Protein AF-A0A852K4F6-F1 (afdb_monomer)

pLDDT: mean 72.9, std 25.0, range [30.86, 96.62]

Foldseek 3Di:
DDFDDPDPDDDDDDPDDDDDDPDDDDDPPPDAPDWDDWDWDQDPQQKIKIKTWGHRPDPDPDDDIDIHIDMDNHND

Nearest PDB structures (foldseek):
  2w20-assembly1_A  TM=8.852E-01  e=7.644E-02  Streptococcus pneumoniae R6
  6qzh-assembly1_A  TM=8.899E-01  e=1.108E-01  Homo sapiens
  1eut-assembly1_A  TM=8.267E-01  e=1.708E-01  Micromonospora viridifaciens
  1eus-assembly1_A  TM=8.194E-01  e=1.817E-01  Micromonospora viridifaciens
  1w8o-assembly1_A  TM=8.210E-01  e=2.328E-01  Micromonospora viridifaciens

Secondary structure (DSSP, 8-state):
-----------PPPTT-PPP-SSS----SS--SEEEEEEEE--TTS-EEEEEEEESS-SSSSS-EEEEEEEESS--

Solvent-accessible surface area (backbone atoms only — not comparable to full-atom values): 5261 Å² total; per-residue (Å²): 137,84,82,77,78,80,79,86,82,87,82,86,81,77,91,85,78,80,87,85,72,94,71,92,75,90,74,72,90,83,55,64,64,37,75,45,76,78,45,79,47,70,55,93,84,53,28,31,40,44,33,28,40,30,19,46,82,44,88,58,103,65,78,66,68,45,76,48,66,50,76,34,78,78,66,113

Organism: Spizella passerina (NCBI:txid40210)

Structure (mmCIF, N/CA/C/O backbone):
data_AF-A0A852K4F6-F1
#
_entry.id   AF-A0A852K4F6-F1
#
loop_
_atom_site.group_PDB
_atom_site.id
_atom_site.type_symbol
_atom_site.label_atom_id
_atom_site.label_alt_id
_atom_site.label_comp_id
_atom_site.label_asym_id
_atom_site.label_entity_id
_atom_site.label_seq_id
_atom_site.pdbx_PDB_ins_code
_atom_site.Cartn_x
_atom_site.Cartn_y
_atom_site.Cartn_z
_atom_site.occupancy
_atom_site.B_iso_or_equiv
_atom_site.auth_seq_id
_atom_site.auth_comp_id
_atom_site.auth_asym_id
_atom_site.auth_atom_id
_atom_site.pdbx_PDB_model_num
ATOM 1 N N . VAL A 1 1 ? -11.411 -9.988 8.483 1.00 36.19 1 VAL A N 1
ATOM 2 C CA . VAL A 1 1 ? -10.963 -8.681 7.945 1.00 36.19 1 VAL A CA 1
ATOM 3 C C . VAL A 1 1 ? -10.594 -8.894 6.487 1.00 36.19 1 VAL A C 1
ATOM 5 O O . VAL A 1 1 ? -9.760 -9.743 6.219 1.00 36.19 1 VAL A O 1
ATOM 8 N N . ARG A 1 2 ? -11.306 -8.261 5.546 1.00 30.86 2 ARG A N 1
ATOM 9 C CA . ARG A 1 2 ? -11.042 -8.397 4.104 1.00 30.86 2 ARG A CA 1
ATOM 10 C C . ARG A 1 2 ? -10.128 -7.252 3.682 1.00 30.86 2 ARG A C 1
ATOM 12 O O . ARG A 1 2 ? -10.518 -6.095 3.799 1.00 30.86 2 ARG A O 1
ATOM 19 N N . GLU A 1 3 ? -8.921 -7.573 3.241 1.00 39.34 3 GLU A N 1
ATOM 20 C CA . GLU A 1 3 ? -8.016 -6.613 2.616 1.00 39.34 3 GLU A CA 1
ATOM 21 C C . GLU A 1 3 ? -8.561 -6.291 1.219 1.00 39.34 3 GLU A C 1
ATOM 23 O O . GLU A 1 3 ? -8.694 -7.181 0.381 1.00 39.34 3 GLU A O 1
ATOM 28 N N . GLN A 1 4 ? -8.941 -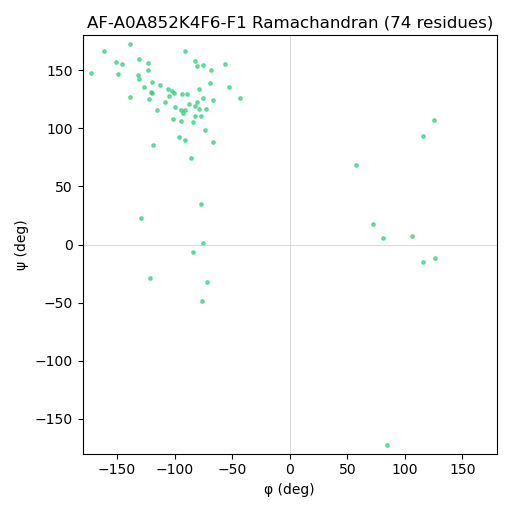5.039 0.963 1.00 37.78 4 GLN A N 1
ATOM 29 C CA . GLN A 1 4 ? -9.229 -4.580 -0.395 1.00 37.78 4 GLN A CA 1
ATOM 30 C C . GLN A 1 4 ? -7.941 -4.021 -0.991 1.00 37.78 4 GLN A C 1
ATOM 32 O O . GLN A 1 4 ? -7.636 -2.839 -0.866 1.00 37.78 4 GLN A O 1
ATOM 37 N N . VAL A 1 5 ? -7.176 -4.895 -1.638 1.00 43.03 5 VAL A N 1
ATOM 38 C CA . VAL A 1 5 ? -6.140 -4.479 -2.583 1.00 43.03 5 VAL A CA 1
ATOM 39 C C . VAL A 1 5 ? -6.839 -4.263 -3.922 1.00 43.03 5 VAL A C 1
ATOM 41 O O . VAL A 1 5 ? -7.234 -5.224 -4.581 1.00 43.03 5 VAL A O 1
ATOM 44 N N . LEU A 1 6 ? -7.038 -3.006 -4.321 1.00 38.47 6 LEU A N 1
ATOM 45 C CA . LEU A 1 6 ? -7.527 -2.690 -5.661 1.00 38.47 6 LEU A CA 1
ATOM 46 C C . LEU A 1 6 ? -6.386 -2.925 -6.661 1.00 38.47 6 LEU A C 1
ATOM 48 O O . LEU A 1 6 ? -5.488 -2.099 -6.810 1.00 38.47 6 LEU A O 1
ATOM 52 N N . TRP A 1 7 ? -6.399 -4.082 -7.321 1.00 37.38 7 TRP A N 1
ATOM 53 C CA . TRP A 1 7 ? -5.487 -4.390 -8.422 1.00 37.38 7 TRP A CA 1
ATOM 54 C C . TRP A 1 7 ? -5.996 -3.699 -9.692 1.00 37.38 7 TRP A C 1
ATOM 56 O O . TRP A 1 7 ? -7.075 -4.023 -10.183 1.00 37.38 7 TRP A O 1
ATOM 66 N N . VAL A 1 8 ? -5.222 -2.770 -10.250 1.00 38.31 8 VAL A N 1
ATOM 67 C CA . VAL A 1 8 ? -5.436 -2.278 -11.619 1.00 38.31 8 VAL A CA 1
ATOM 68 C C . VAL A 1 8 ? -4.489 -3.065 -12.529 1.00 38.31 8 VAL A C 1
ATOM 70 O O . VAL A 1 8 ? -3.313 -2.725 -12.654 1.00 38.31 8 VAL A O 1
ATOM 73 N N . SER A 1 9 ? -4.965 -4.178 -13.103 1.00 41.66 9 SER A N 1
ATOM 74 C CA . SER A 1 9 ? -4.197 -5.014 -14.044 1.00 41.66 9 SER A CA 1
ATOM 75 C C . SER A 1 9 ? -4.460 -4.589 -15.477 1.00 41.66 9 SER A C 1
ATOM 77 O O . SER A 1 9 ? -5.536 -4.842 -16.005 1.00 41.66 9 SER A O 1
ATOM 79 N N . GLY A 1 10 ? -3.443 -4.052 -16.148 1.00 38.97 10 GLY A N 1
ATOM 80 C CA . GLY A 1 10 ? -3.335 -4.135 -17.602 1.00 38.97 10 GLY A CA 1
ATOM 81 C C . GLY A 1 10 ? -2.325 -5.220 -17.981 1.00 38.97 10 GLY A C 1
ATOM 82 O O . GLY A 1 10 ? -1.129 -5.016 -17.788 1.00 38.97 10 GLY A O 1
ATOM 83 N N . GLY A 1 11 ? -2.799 -6.360 -18.501 1.00 37.81 11 GLY A N 1
ATOM 84 C CA . GLY A 1 11 ? -1.979 -7.374 -19.185 1.00 37.81 11 GLY A CA 1
ATOM 85 C C . GLY A 1 11 ? -2.081 -8.797 -18.6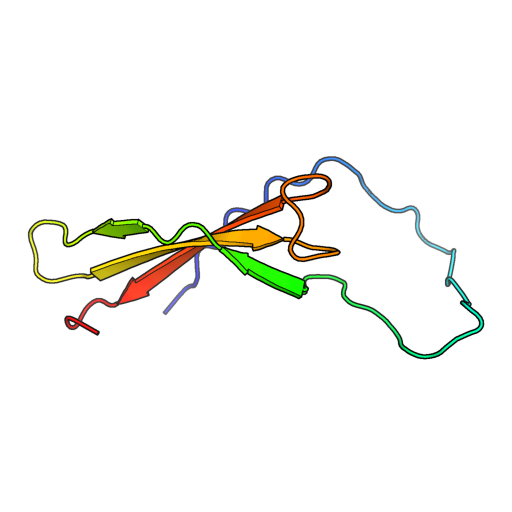19 1.00 37.81 11 GLY A C 1
ATOM 86 O O . GLY A 1 11 ? -1.520 -9.104 -17.569 1.00 37.81 11 GLY A O 1
ATOM 87 N N . SER A 1 12 ? -2.762 -9.687 -19.345 1.00 39.47 12 SER A N 1
ATOM 88 C CA . SER A 1 12 ? -2.803 -11.138 -19.113 1.00 39.47 12 SER A CA 1
ATOM 89 C C . SER A 1 12 ? -1.537 -11.829 -19.644 1.00 39.47 12 SER A C 1
ATOM 91 O O . SER A 1 12 ? -1.148 -11.595 -20.786 1.00 39.47 12 SER A O 1
ATOM 93 N N . GLN A 1 13 ? -0.924 -12.724 -18.862 1.00 44.28 13 GLN A N 1
ATOM 94 C CA . GLN A 1 13 ? 0.172 -13.594 -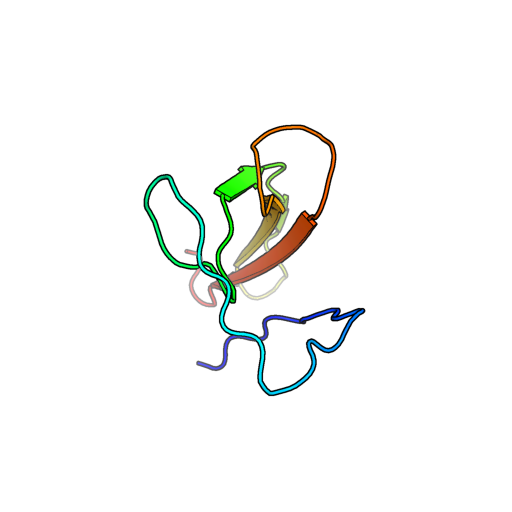19.317 1.00 44.28 13 GLN A CA 1
ATOM 95 C C . GLN A 1 13 ? -0.405 -14.907 -19.891 1.00 44.28 13 GLN A C 1
ATOM 97 O O . GLN A 1 13 ? -1.224 -15.522 -19.203 1.00 44.28 13 GLN A O 1
ATOM 102 N N . PRO A 1 14 ? -0.014 -15.355 -21.102 1.00 38.75 14 PRO A N 1
ATOM 103 C CA . PRO A 1 14 ? -0.562 -16.570 -21.710 1.00 38.75 14 PRO A CA 1
ATOM 104 C C . PRO A 1 14 ? -0.132 -17.849 -20.962 1.00 38.75 14 PRO A C 1
ATOM 106 O O . PRO A 1 14 ? 0.956 -17.885 -20.373 1.00 38.75 14 PRO A O 1
ATOM 109 N N . PRO A 1 15 ? -0.966 -18.906 -20.969 1.00 36.44 15 PRO A N 1
ATOM 110 C CA . PRO A 1 15 ? -0.669 -20.163 -20.289 1.00 36.44 15 PRO A CA 1
ATOM 111 C C . PRO A 1 15 ? 0.382 -20.968 -21.071 1.00 36.44 15 PRO A C 1
ATOM 113 O O . PRO A 1 15 ? 0.200 -21.236 -22.253 1.00 36.44 15 PRO A O 1
ATOM 116 N N . GLY A 1 16 ? 1.480 -21.360 -20.411 1.00 38.03 16 GLY A N 1
ATOM 117 C CA . GLY A 1 16 ? 2.439 -22.344 -20.944 1.00 38.03 16 GLY A CA 1
ATOM 118 C C . GLY A 1 16 ? 3.914 -21.929 -20.993 1.00 38.03 16 GLY A C 1
ATOM 119 O O . GLY A 1 16 ? 4.765 -22.792 -21.165 1.00 38.03 16 GLY A O 1
ATOM 120 N N . VAL A 1 17 ? 4.259 -20.653 -20.788 1.00 43.34 17 VAL A N 1
ATOM 121 C CA . VAL A 1 17 ? 5.671 -20.226 -20.698 1.00 43.34 17 VAL A CA 1
ATOM 122 C C . VAL A 1 17 ? 6.117 -20.188 -19.237 1.00 43.34 17 VAL A C 1
ATOM 124 O O . VAL A 1 17 ? 5.750 -19.284 -18.481 1.00 43.34 17 VAL A O 1
ATOM 127 N N . ALA A 1 18 ? 6.925 -21.170 -18.841 1.00 41.69 18 ALA A N 1
ATOM 128 C CA . ALA A 1 18 ? 7.740 -21.087 -17.634 1.00 41.69 18 ALA A CA 1
ATOM 129 C C . ALA A 1 18 ? 9.002 -20.260 -17.953 1.00 41.69 18 ALA A C 1
ATOM 131 O O . ALA A 1 18 ? 9.725 -20.624 -18.881 1.00 41.69 18 ALA A O 1
ATOM 132 N N . PRO A 1 19 ? 9.297 -19.155 -17.243 1.00 43.09 19 PRO A N 1
ATOM 133 C CA . PRO A 1 19 ? 10.523 -18.417 -17.491 1.00 43.09 19 PRO A CA 1
ATOM 134 C C . PRO A 1 19 ? 11.654 -19.005 -16.640 1.00 43.09 19 PRO A C 1
ATOM 136 O O . PRO A 1 19 ? 11.572 -19.018 -15.412 1.00 43.09 19 PRO A O 1
ATOM 139 N N . ALA A 1 20 ? 12.721 -19.462 -17.290 1.00 38.31 20 ALA A N 1
ATOM 140 C CA . ALA A 1 20 ? 14.005 -19.695 -16.640 1.00 38.31 20 ALA A CA 1
ATOM 141 C C . ALA A 1 20 ? 14.875 -18.437 -16.801 1.00 38.31 20 ALA A C 1
ATOM 143 O O . ALA A 1 20 ? 15.033 -17.938 -17.914 1.00 38.31 20 ALA A O 1
ATOM 144 N N . PHE A 1 21 ? 15.440 -17.933 -15.701 1.00 43.53 21 PHE A N 1
ATOM 145 C CA . PHE A 1 21 ? 16.434 -16.854 -15.703 1.00 43.53 21 PHE A CA 1
ATOM 146 C C . PHE A 1 21 ? 17.733 -17.359 -15.057 1.00 43.53 21 PHE A C 1
ATOM 148 O O . PHE A 1 21 ? 17.670 -17.934 -13.967 1.00 43.53 21 PHE A O 1
ATOM 155 N N . PRO A 1 22 ? 18.906 -17.156 -15.683 1.00 40.25 22 PRO A N 1
ATOM 156 C CA . PRO A 1 22 ? 20.185 -17.444 -15.054 1.00 40.25 22 PRO A CA 1
ATOM 157 C C . PRO A 1 22 ? 20.575 -16.262 -14.150 1.00 40.25 22 PRO A C 1
ATOM 159 O O . PRO A 1 22 ? 20.711 -15.133 -14.614 1.00 40.25 22 PRO A O 1
ATOM 162 N N . GLY A 1 23 ? 20.724 -16.530 -12.850 1.00 46.12 23 GLY A N 1
ATOM 163 C CA . GLY A 1 23 ? 20.973 -15.536 -11.797 1.00 46.12 23 GLY A CA 1
ATOM 164 C C . GLY A 1 23 ? 19.807 -15.500 -10.809 1.00 46.12 23 GLY A C 1
ATOM 165 O O . GLY A 1 23 ? 18.807 -14.839 -11.067 1.00 46.12 23 GLY A O 1
ATOM 166 N N . GLY A 1 24 ? 19.910 -16.272 -9.718 1.00 51.84 24 GLY A N 1
ATOM 167 C CA . GLY A 1 24 ? 18.827 -16.542 -8.758 1.00 51.84 24 GLY A CA 1
ATOM 168 C C . GLY A 1 24 ? 18.013 -15.297 -8.392 1.00 51.84 24 GLY A C 1
ATOM 169 O O . GLY A 1 24 ? 18.550 -14.281 -7.970 1.00 51.84 24 GLY A O 1
ATOM 170 N N . SER A 1 25 ? 16.691 -15.306 -8.534 1.00 45.31 25 SER A N 1
ATOM 171 C CA . SER A 1 25 ? 15.765 -16.047 -7.665 1.00 45.31 25 SER A CA 1
ATOM 172 C C . SER A 1 25 ? 14.329 -15.962 -8.238 1.00 45.31 25 SER A C 1
ATOM 174 O O . SER A 1 25 ? 13.987 -14.942 -8.842 1.00 45.31 25 SER A O 1
ATOM 176 N N . PRO A 1 26 ? 13.454 -16.980 -8.088 1.00 47.78 26 PRO A N 1
ATOM 177 C CA . PRO A 1 26 ? 12.065 -16.895 -8.548 1.00 47.78 26 PRO A CA 1
ATOM 178 C C . PRO A 1 26 ? 11.137 -16.367 -7.424 1.00 47.78 26 PRO A C 1
ATOM 180 O O . PRO A 1 26 ? 11.482 -16.472 -6.249 1.00 47.78 26 PRO A O 1
ATOM 183 N N . PRO A 1 27 ? 9.883 -15.965 -7.707 1.00 55.25 27 PRO A N 1
ATOM 184 C CA . PRO A 1 27 ? 9.448 -14.996 -8.720 1.00 55.25 27 PRO A CA 1
ATOM 185 C C . PRO A 1 27 ? 8.328 -14.096 -8.140 1.00 55.25 27 PRO A C 1
ATOM 187 O O . PRO A 1 27 ? 7.311 -14.608 -7.681 1.00 55.25 27 PRO A O 1
ATOM 190 N N . LEU A 1 28 ? 8.392 -12.762 -8.159 1.00 46.66 28 LEU A N 1
ATOM 191 C CA . LEU A 1 28 ? 7.335 -12.010 -7.454 1.00 46.66 28 LEU A CA 1
ATOM 192 C C . LEU A 1 28 ? 6.084 -11.771 -8.320 1.00 46.66 28 LEU A C 1
ATOM 194 O O . LEU A 1 28 ? 5.792 -10.656 -8.763 1.00 46.66 28 LEU A O 1
ATOM 198 N N . ARG A 1 29 ? 5.281 -12.829 -8.512 1.00 54.38 29 ARG A N 1
ATOM 199 C CA . ARG A 1 29 ? 3.848 -12.689 -8.817 1.00 54.38 29 ARG A CA 1
ATOM 200 C C . ARG A 1 29 ? 3.161 -12.101 -7.578 1.00 54.38 29 ARG A C 1
ATOM 202 O O . ARG A 1 29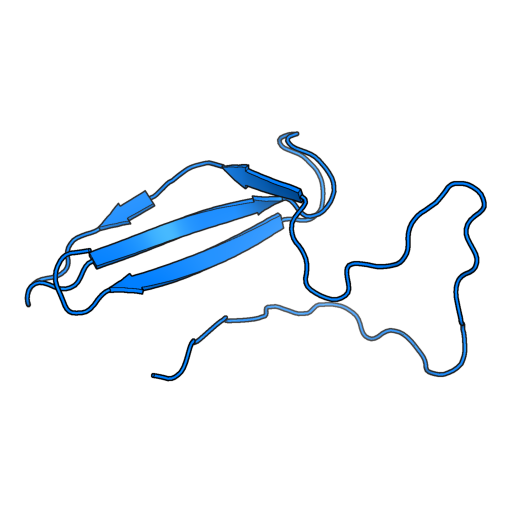 ? 2.713 -12.824 -6.703 1.00 54.38 29 ARG A O 1
ATOM 209 N N . GLY A 1 30 ? 3.141 -10.769 -7.510 1.00 62.97 30 GLY A N 1
ATOM 210 C CA . GLY A 1 30 ? 2.439 -9.975 -6.492 1.00 62.97 30 GLY A CA 1
ATOM 211 C C . GLY A 1 30 ? 3.330 -9.133 -5.572 1.00 62.97 30 GLY A C 1
ATOM 212 O O . GLY A 1 30 ? 2.820 -8.227 -4.925 1.00 62.97 30 GLY A O 1
ATOM 213 N N . GLY A 1 31 ? 4.643 -9.376 -5.527 1.00 78.31 31 GLY A N 1
ATOM 214 C CA . GLY A 1 31 ? 5.548 -8.669 -4.612 1.00 78.31 31 GLY A CA 1
ATOM 215 C C . GLY A 1 31 ? 6.014 -7.292 -5.101 1.00 78.31 31 GLY A C 1
ATOM 216 O O . GLY A 1 31 ? 6.004 -6.986 -6.298 1.00 78.31 31 GLY A O 1
ATOM 217 N N . VAL A 1 32 ? 6.439 -6.469 -4.143 1.00 90.75 32 VAL A N 1
ATOM 218 C CA . VAL A 1 32 ? 6.939 -5.099 -4.318 1.00 90.75 32 VAL A CA 1
ATOM 219 C C . VAL A 1 32 ? 8.382 -5.039 -3.811 1.00 90.75 32 VAL A C 1
ATOM 221 O O . VAL A 1 32 ? 8.687 -5.626 -2.780 1.00 90.75 32 VAL A O 1
ATOM 224 N N . HIS A 1 33 ? 9.262 -4.322 -4.513 1.00 93.56 33 HIS A N 1
ATOM 225 C CA . HIS A 1 33 ? 10.656 -4.129 -4.102 1.00 93.56 33 HIS A CA 1
ATOM 226 C C . HIS A 1 33 ? 10.777 -3.109 -2.957 1.00 93.56 33 HIS A C 1
ATOM 228 O O . HIS A 1 33 ? 11.470 -3.349 -1.974 1.00 93.56 33 HIS A O 1
ATOM 234 N N . THR A 1 34 ? 10.132 -1.941 -3.071 1.00 94.81 34 THR A N 1
ATOM 235 C CA . THR A 1 34 ? 10.176 -0.886 -2.036 1.00 94.81 34 THR A CA 1
ATOM 236 C C . THR A 1 34 ? 8.883 -0.084 -2.012 1.00 94.81 34 THR A C 1
ATOM 238 O O . THR A 1 34 ? 8.306 0.161 -3.067 1.00 94.81 34 THR A O 1
ATOM 241 N N . PHE A 1 35 ? 8.471 0.385 -0.834 1.00 95.50 35 PHE A N 1
ATOM 242 C CA . PHE A 1 35 ? 7.400 1.370 -0.673 1.00 95.50 35 PHE A CA 1
ATOM 243 C C . PHE A 1 35 ? 7.983 2.760 -0.403 1.00 95.50 35 PHE A C 1
ATOM 245 O O . PHE A 1 35 ? 8.880 2.898 0.428 1.00 95.50 35 PHE A O 1
ATOM 252 N N . ARG A 1 36 ? 7.504 3.790 -1.107 1.00 95.31 36 ARG A N 1
ATOM 253 C CA . ARG A 1 36 ? 7.915 5.195 -0.905 1.00 95.31 36 ARG A CA 1
ATOM 254 C C . ARG A 1 36 ? 6.709 6.132 -0.972 1.00 95.31 36 ARG A C 1
ATOM 256 O O . ARG A 1 36 ? 5.614 5.701 -1.313 1.00 95.31 36 ARG A O 1
ATOM 263 N N . VAL A 1 37 ? 6.939 7.408 -0.645 1.00 95.94 37 VAL A N 1
ATOM 264 C CA . VAL A 1 37 ? 5.934 8.487 -0.660 1.00 95.94 37 VAL A CA 1
ATOM 265 C C . VAL A 1 37 ? 4.744 8.150 0.253 1.00 95.94 37 VAL A C 1
ATOM 267 O O . VAL A 1 37 ? 3.655 7.840 -0.229 1.00 95.94 37 VAL A O 1
ATOM 270 N N . PRO A 1 38 ? 4.956 8.119 1.582 1.00 96.38 38 PRO A N 1
ATOM 271 C CA . PRO A 1 38 ? 3.893 7.760 2.506 1.00 96.38 38 PRO A CA 1
ATOM 272 C C . PRO A 1 38 ? 2.814 8.846 2.560 1.00 96.38 38 PRO A C 1
ATOM 274 O O . PRO A 1 38 ? 3.115 10.037 2.634 1.00 96.38 38 PRO A O 1
ATOM 277 N N . LEU A 1 39 ? 1.558 8.406 2.598 1.00 96.62 39 LEU A N 1
ATOM 278 C CA . LEU A 1 39 ? 0.398 9.216 2.948 1.00 96.62 39 LEU A CA 1
ATOM 279 C C . LEU A 1 39 ? -0.306 8.562 4.137 1.00 96.62 39 LEU A C 1
ATOM 281 O O . LEU A 1 39 ? -0.682 7.391 4.073 1.00 96.62 39 LEU A O 1
ATOM 285 N N . LEU A 1 40 ? -0.506 9.327 5.208 1.00 95.81 40 LEU A N 1
ATOM 286 C CA . LEU A 1 40 ? -1.261 8.902 6.382 1.00 95.81 40 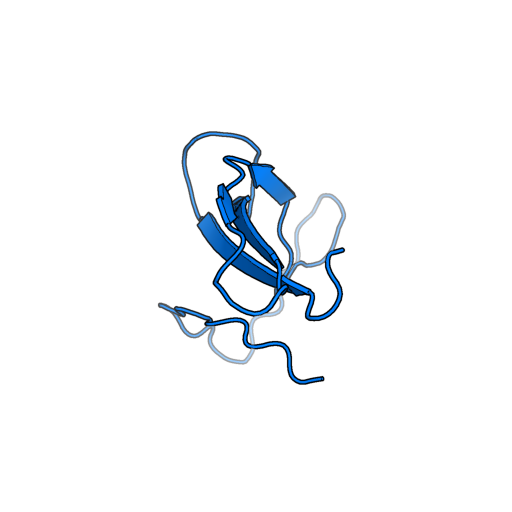LEU A CA 1
ATOM 287 C C . LEU A 1 40 ? -2.456 9.836 6.571 1.00 95.81 40 LEU A C 1
ATOM 289 O O . LEU A 1 40 ? -2.297 11.055 6.574 1.00 95.81 40 LEU A O 1
ATOM 293 N N . ALA A 1 41 ? -3.640 9.260 6.743 1.00 95.06 41 ALA A N 1
ATOM 294 C CA . ALA A 1 41 ? -4.860 9.997 7.038 1.00 95.06 41 ALA A CA 1
ATOM 295 C C . ALA A 1 41 ? -5.604 9.350 8.209 1.00 95.06 41 ALA A C 1
ATOM 297 O O . ALA A 1 41 ? -5.628 8.125 8.346 1.00 95.06 41 ALA A O 1
ATOM 298 N N . ALA A 1 42 ? -6.255 10.181 9.020 1.00 95.06 42 ALA A N 1
ATOM 299 C CA . ALA A 1 42 ? -7.113 9.761 10.122 1.00 95.06 42 ALA A CA 1
ATOM 300 C C . ALA A 1 42 ? -8.544 10.263 9.867 1.00 95.06 42 ALA A C 1
ATOM 302 O O . ALA A 1 42 ? -8.897 11.360 10.305 1.00 95.06 42 ALA A O 1
ATOM 303 N N . PRO A 1 43 ? -9.366 9.517 9.105 1.00 87.06 43 PRO A N 1
ATOM 304 C CA . PRO A 1 43 ? -10.771 9.857 8.926 1.00 87.06 43 PRO A CA 1
ATOM 305 C C . PRO A 1 43 ? -11.503 9.968 10.269 1.00 87.06 43 PRO A C 1
ATOM 307 O O . PRO A 1 43 ? -11.139 9.316 11.253 1.00 87.06 43 PRO A O 1
ATOM 310 N N . ALA A 1 44 ? -12.588 10.744 10.293 1.00 86.56 44 ALA A N 1
ATOM 311 C CA . ALA A 1 44 ? -13.492 10.763 11.437 1.00 86.56 44 ALA A CA 1
ATOM 312 C C . ALA A 1 44 ? -13.936 9.326 11.786 1.00 86.56 44 ALA A C 1
ATOM 314 O O . ALA A 1 44 ? -14.241 8.529 10.898 1.00 86.56 44 ALA A O 1
ATOM 315 N N . GLY A 1 45 ? -13.937 8.981 13.078 1.00 85.25 45 GLY A N 1
ATOM 316 C CA . GLY A 1 45 ? -14.269 7.630 13.555 1.00 85.25 45 GLY A CA 1
ATOM 317 C C . GLY A 1 45 ? -13.083 6.790 14.042 1.00 85.25 45 GLY A C 1
ATOM 318 O O . GLY A 1 45 ? -13.268 5.621 14.360 1.00 85.25 45 GLY A O 1
ATOM 319 N N . GLY A 1 46 ? -11.879 7.364 14.138 1.00 87.19 46 GLY A N 1
ATOM 320 C CA . GLY A 1 46 ? -10.752 6.751 14.859 1.00 87.19 46 GLY A CA 1
ATOM 321 C C . GLY A 1 46 ? -9.980 5.673 14.094 1.00 87.19 46 GLY A C 1
ATOM 322 O O . GLY A 1 46 ? -9.077 5.066 14.661 1.00 87.19 46 GLY A O 1
ATOM 323 N N . ALA A 1 47 ? -10.297 5.460 12.818 1.00 92.56 47 ALA A N 1
ATOM 324 C CA . ALA A 1 47 ? -9.507 4.612 11.935 1.00 92.56 47 ALA A CA 1
ATOM 325 C C . ALA A 1 47 ? -8.276 5.360 11.396 1.00 92.56 47 ALA A C 1
ATOM 327 O O . ALA A 1 47 ? -8.306 6.579 11.228 1.00 92.56 47 ALA A O 1
ATOM 328 N N . LEU A 1 48 ? -7.228 4.615 11.044 1.00 95.25 48 LEU A N 1
ATOM 329 C CA . LEU A 1 48 ? -6.078 5.113 10.291 1.00 95.25 48 LEU A CA 1
ATOM 330 C C . LEU A 1 48 ? -6.035 4.479 8.903 1.00 95.25 48 LEU A C 1
ATOM 332 O O . LEU A 1 48 ? -6.236 3.274 8.754 1.00 95.25 48 LEU A O 1
ATOM 336 N N . LEU A 1 49 ? -5.741 5.289 7.890 1.00 95.50 49 LEU A N 1
ATOM 337 C CA . LEU A 1 49 ? -5.447 4.844 6.532 1.00 95.50 49 LEU A CA 1
ATOM 338 C C . LEU A 1 49 ? -3.994 5.191 6.209 1.00 95.50 49 LEU A C 1
ATOM 340 O O . LEU A 1 49 ? -3.643 6.367 6.137 1.00 95.50 49 LEU A O 1
ATOM 344 N N . ALA A 1 50 ? -3.169 4.169 5.999 1.00 96.06 50 ALA A N 1
ATOM 345 C CA . ALA A 1 50 ? -1.788 4.312 5.559 1.00 96.06 50 ALA A CA 1
ATOM 346 C C . ALA A 1 50 ? -1.669 3.847 4.107 1.00 96.06 50 ALA A C 1
ATOM 348 O O . ALA A 1 50 ? -1.999 2.700 3.802 1.00 96.06 50 ALA A O 1
ATOM 349 N N . CYS A 1 51 ? -1.192 4.719 3.224 1.00 95.31 51 CYS A N 1
ATOM 350 C CA . CYS A 1 51 ? -0.951 4.425 1.817 1.00 95.31 51 CYS A CA 1
ATOM 351 C C . CYS A 1 51 ? 0.506 4.707 1.440 1.00 95.31 51 CYS A C 1
ATOM 353 O O . CYS A 1 51 ? 1.143 5.599 2.001 1.00 95.31 51 CYS A O 1
ATOM 355 N N . ALA A 1 52 ? 1.025 3.964 0.465 1.00 96.56 52 ALA A N 1
ATOM 356 C CA . ALA A 1 52 ? 2.339 4.203 -0.118 1.00 96.56 52 ALA A CA 1
ATOM 357 C C . ALA A 1 52 ? 2.399 3.734 -1.577 1.00 96.56 52 ALA A C 1
ATOM 359 O O . ALA A 1 52 ? 1.661 2.843 -2.011 1.00 96.56 52 ALA A O 1
ATOM 360 N N . GLU A 1 53 ? 3.336 4.303 -2.324 1.00 96.62 53 GLU A N 1
ATOM 361 C CA . GLU A 1 53 ? 3.686 3.863 -3.666 1.00 96.62 53 GLU A CA 1
ATOM 362 C C . GLU A 1 53 ? 4.557 2.599 -3.589 1.00 96.62 53 GLU A C 1
ATOM 364 O O . GLU A 1 53 ? 5.714 2.646 -3.167 1.00 96.62 53 GLU A O 1
ATOM 369 N N . GLY A 1 54 ? 4.019 1.457 -4.010 1.00 93.88 54 GLY A N 1
ATOM 370 C CA . GLY A 1 54 ? 4.749 0.205 -4.150 1.00 93.88 54 GLY A CA 1
ATOM 371 C C . GLY A 1 54 ? 5.511 0.139 -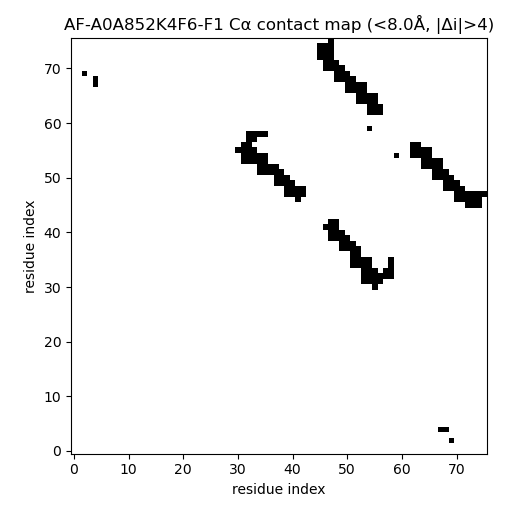5.470 1.00 93.88 54 GLY A C 1
ATOM 372 O O . GLY A 1 54 ? 4.924 -0.001 -6.543 1.00 93.88 54 GLY A O 1
ATOM 373 N N . ARG A 1 55 ? 6.839 0.191 -5.406 1.00 94.12 55 ARG A N 1
ATOM 374 C CA . ARG A 1 55 ? 7.737 0.120 -6.561 1.00 94.12 55 ARG A CA 1
ATOM 375 C C . ARG A 1 55 ? 8.122 -1.322 -6.844 1.00 94.12 55 ARG A C 1
ATOM 377 O O . ARG A 1 55 ? 8.786 -1.959 -6.033 1.00 94.12 55 ARG A O 1
ATOM 384 N N . LYS A 1 56 ? 7.727 -1.854 -8.003 1.00 90.19 56 LYS A N 1
ATOM 385 C CA . LYS A 1 56 ? 7.821 -3.298 -8.274 1.00 90.19 56 LYS A CA 1
ATOM 386 C C . LYS A 1 56 ? 9.248 -3.811 -8.491 1.00 90.19 56 LYS A C 1
ATOM 388 O O . LYS A 1 56 ? 9.524 -4.959 -8.176 1.00 90.19 56 LYS A O 1
ATOM 393 N N . ARG A 1 57 ? 10.132 -2.984 -9.063 1.00 89.62 57 ARG A N 1
ATOM 394 C CA . ARG A 1 57 ? 11.460 -3.426 -9.540 1.00 89.62 57 ARG A CA 1
ATOM 395 C C . ARG A 1 57 ? 12.653 -2.713 -8.909 1.00 89.62 57 ARG A C 1
ATOM 397 O O . ARG A 1 57 ? 13.721 -3.297 -8.854 1.00 89.62 57 ARG A O 1
ATOM 404 N N . SER A 1 58 ? 12.501 -1.460 -8.485 1.00 93.12 58 SER A N 1
ATOM 405 C CA . SER A 1 58 ? 13.584 -0.676 -7.885 1.00 93.12 58 SER A CA 1
ATOM 406 C C . SER A 1 58 ? 13.029 0.502 -7.089 1.00 93.12 58 SER A C 1
ATOM 408 O O . SER A 1 58 ? 11.870 0.888 -7.258 1.00 93.12 58 SER A O 1
ATOM 410 N N . ALA A 1 59 ? 13.875 1.122 -6.268 1.00 93.19 59 ALA A N 1
ATOM 411 C CA . ALA A 1 59 ? 13.536 2.327 -5.516 1.00 93.19 59 ALA A CA 1
ATOM 412 C C . ALA A 1 59 ? 13.502 3.6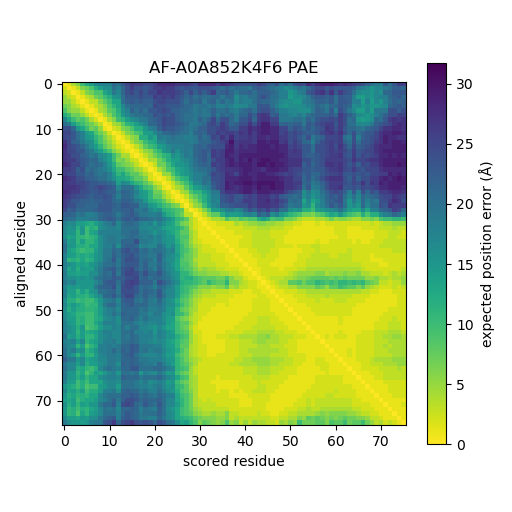14 -6.367 1.00 93.19 59 ALA A C 1
ATOM 414 O O . ALA A 1 59 ? 13.241 4.680 -5.812 1.00 93.19 59 ALA A O 1
ATOM 415 N N . ALA A 1 60 ? 13.742 3.544 -7.681 1.00 94.19 60 ALA A N 1
ATOM 416 C CA . ALA A 1 60 ? 13.795 4.707 -8.570 1.00 94.19 60 ALA A CA 1
ATOM 417 C C . ALA A 1 60 ? 12.401 5.268 -8.894 1.00 94.19 60 ALA A C 1
ATOM 419 O O . ALA A 1 60 ? 11.416 4.522 -8.892 1.00 94.19 60 ALA A O 1
ATOM 420 N N . ASP A 1 61 ? 12.319 6.555 -9.235 1.00 94.62 61 ASP A N 1
ATOM 421 C CA . ASP A 1 61 ? 11.083 7.262 -9.625 1.00 94.62 61 ASP A CA 1
ATOM 422 C C . ASP A 1 61 ? 10.644 6.938 -11.072 1.00 94.62 61 ASP A C 1
ATOM 424 O O . ASP A 1 61 ? 10.130 7.776 -11.801 1.00 94.62 61 ASP A O 1
ATOM 428 N N . VAL A 1 62 ? 10.878 5.698 -11.516 1.00 93.19 62 VAL A N 1
ATOM 429 C CA . VAL A 1 62 ? 10.581 5.209 -12.870 1.00 93.19 62 VAL A CA 1
ATOM 430 C C . VAL A 1 62 ? 10.165 3.735 -12.856 1.00 93.19 62 VAL A C 1
ATOM 432 O O . VAL A 1 62 ? 10.529 2.967 -11.960 1.00 93.19 62 VAL A O 1
ATOM 435 N N . GLY A 1 63 ? 9.403 3.302 -13.859 1.00 91.75 63 GLY A N 1
ATOM 436 C CA . GLY A 1 63 ? 8.953 1.916 -14.014 1.00 91.75 63 GLY A CA 1
ATOM 437 C C . GLY A 1 63 ? 7.690 1.582 -13.213 1.00 91.75 63 GLY A C 1
ATOM 438 O O . GLY A 1 63 ? 7.053 2.459 -12.650 1.00 91.75 63 GLY A O 1
ATOM 439 N N . ALA A 1 64 ? 7.313 0.299 -13.178 1.00 92.38 64 ALA A N 1
ATOM 440 C CA . ALA A 1 64 ? 5.998 -0.136 -12.694 1.00 92.38 64 ALA A CA 1
ATOM 441 C C . ALA A 1 64 ? 5.780 0.114 -11.192 1.00 92.38 64 ALA A C 1
ATOM 443 O O . ALA A 1 64 ? 6.549 -0.393 -10.361 1.00 92.38 64 ALA A O 1
ATOM 444 N N . LYS A 1 65 ? 4.705 0.847 -10.875 1.00 92.25 65 LYS A N 1
ATOM 445 C CA . LYS A 1 65 ? 4.268 1.218 -9.523 1.00 92.25 65 LYS A CA 1
ATOM 446 C C . LYS A 1 65 ? 2.834 0.754 -9.260 1.00 92.25 65 LYS A C 1
ATOM 448 O O . LYS A 1 65 ? 2.058 0.598 -10.199 1.00 92.25 65 LYS A O 1
ATOM 453 N N . ILE A 1 66 ? 2.495 0.571 -7.991 1.00 92.06 66 ILE A N 1
ATOM 454 C CA . ILE A 1 66 ? 1.124 0.401 -7.493 1.00 92.06 66 ILE A CA 1
ATOM 455 C C . ILE A 1 66 ? 0.901 1.348 -6.313 1.00 92.06 66 ILE A C 1
ATOM 457 O O . ILE A 1 66 ? 1.867 1.747 -5.670 1.00 92.06 66 ILE A O 1
ATOM 461 N N . ILE A 1 67 ? -0.348 1.667 -5.984 1.00 94.31 67 ILE A N 1
ATOM 462 C CA . ILE A 1 67 ? -0.678 2.290 -4.697 1.00 94.31 67 ILE A CA 1
ATOM 463 C C . ILE A 1 67 ? -1.197 1.194 -3.774 1.00 94.31 67 ILE A C 1
ATOM 465 O O . ILE A 1 67 ? -2.191 0.539 -4.082 1.00 94.31 67 ILE A O 1
ATOM 469 N N . ALA A 1 68 ? -0.499 0.971 -2.665 1.00 91.62 68 ALA A N 1
ATOM 470 C CA . ALA A 1 68 ? -0.913 0.032 -1.634 1.00 91.62 68 ALA A CA 1
ATOM 471 C C . ALA A 1 68 ? -1.428 0.813 -0.431 1.00 91.62 68 ALA A C 1
ATOM 473 O O . ALA A 1 68 ? -0.774 1.756 0.012 1.00 91.62 68 ALA A O 1
ATOM 474 N N . CYS A 1 69 ? -2.576 0.407 0.103 1.00 93.12 69 CYS A N 1
ATOM 475 C CA . CYS A 1 69 ? -3.180 1.027 1.272 1.00 93.12 69 CYS A CA 1
ATOM 476 C C . CYS A 1 69 ? -3.583 -0.035 2.294 1.00 93.12 69 CYS A C 1
ATOM 478 O O . CYS A 1 69 ? -4.090 -1.096 1.931 1.00 93.12 69 CYS A O 1
ATOM 480 N N . ARG A 1 70 ? -3.403 0.278 3.577 1.00 94.44 70 ARG A N 1
ATOM 481 C CA . ARG A 1 70 ? -3.874 -0.518 4.711 1.00 94.44 70 ARG A CA 1
ATOM 482 C C . ARG A 1 70 ? -4.696 0.366 5.640 1.00 94.44 70 ARG A C 1
ATOM 484 O O . ARG A 1 70 ? -4.298 1.486 5.953 1.00 94.44 70 ARG A O 1
ATOM 491 N N . ARG A 1 71 ? -5.833 -0.158 6.097 1.00 94.56 71 ARG A N 1
ATOM 492 C CA . ARG A 1 71 ? -6.685 0.484 7.102 1.00 94.56 71 ARG A CA 1
ATOM 493 C C . ARG A 1 71 ? -6.519 -0.213 8.451 1.00 94.56 71 ARG A C 1
ATOM 495 O O . ARG A 1 71 ? -6.711 -1.425 8.520 1.00 94.56 71 ARG A O 1
ATOM 502 N N . SER A 1 72 ? -6.231 0.547 9.503 1.00 95.25 72 SER A N 1
ATOM 503 C CA . SER A 1 72 ? -6.381 0.119 10.899 1.00 95.25 72 SER A CA 1
ATOM 504 C C . SER A 1 72 ? -7.689 0.702 11.460 1.00 95.25 72 SER A C 1
ATOM 506 O O . SER A 1 72 ? -7.956 1.890 11.264 1.00 95.25 72 SER A O 1
ATOM 508 N N . PRO A 1 73 ? -8.551 -0.106 12.099 1.00 94.12 73 PRO A N 1
ATOM 509 C CA . PRO A 1 73 ? -9.774 0.375 12.742 1.00 94.12 73 PRO A CA 1
ATOM 510 C C . PRO A 1 73 ? -9.564 0.913 14.172 1.00 94.12 73 PRO A C 1
ATOM 512 O O . PRO A 1 73 ? -10.512 1.431 14.752 1.00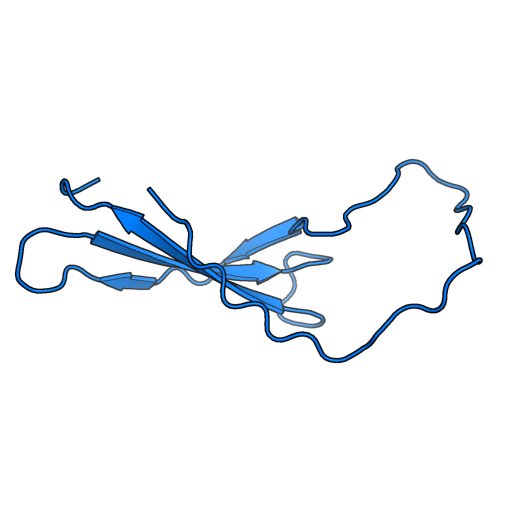 94.12 73 PRO A O 1
ATOM 515 N N . ASP A 1 74 ? -8.367 0.773 14.734 1.00 92.12 74 ASP A N 1
ATOM 516 C CA . ASP A 1 74 ? -8.055 0.839 16.169 1.00 92.12 74 ASP A CA 1
ATOM 517 C C . ASP A 1 74 ? -6.894 1.790 16.514 1.0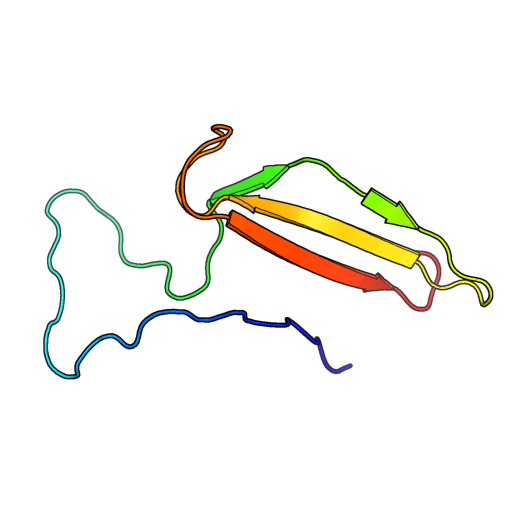0 92.12 74 ASP A C 1
ATOM 519 O O . ASP A 1 74 ? -6.336 1.725 17.604 1.00 92.12 74 ASP A O 1
ATOM 523 N N . ARG A 1 75 ? -6.618 2.760 15.631 1.00 86.75 75 ARG A N 1
ATOM 524 C CA . ARG A 1 75 ? -5.585 3.809 15.777 1.00 86.75 75 ARG A CA 1
ATOM 525 C C . ARG A 1 75 ? -4.130 3.343 15.620 1.00 86.75 75 ARG A C 1
ATOM 527 O O . ARG A 1 75 ? -3.230 4.111 15.956 1.00 86.75 75 ARG A O 1
ATOM 534 N N . GLY A 1 76 ? -3.899 2.176 15.023 1.00 84.88 76 GLY A N 1
ATOM 535 C CA . GLY A 1 76 ? -2.575 1.632 14.687 1.00 84.88 76 GLY A CA 1
ATOM 536 C C . GLY A 1 76 ? -2.317 0.291 15.343 1.00 84.88 76 GLY A C 1
ATOM 537 O O . GLY A 1 76 ? -1.146 -0.137 15.276 1.00 84.88 76 GLY A O 1
#

Mean predicted aligned error: 12.54 Å

Radius of gyration: 16.19 Å; Cα contacts (8 Å, |Δi|>4): 97; chains: 1; bounding box: 35×33×38 Å

Sequence (76 aa):
VREQVLWVSGGSQPPGVAPAFPGGSPPLRGGVHTFRVPLLAAPAGGALLACAEGRKRSAADVGAKIIACRRSPDRG

InterPro domains:
  IPR036278 Sialidase superfamily [SSF50939] (29-76)